Protein AF-A0A3M1CNH5-F1 (afdb_monomer_lite)

Structure (mmCIF, N/CA/C/O backbone):
data_AF-A0A3M1CNH5-F1
#
_entry.id   AF-A0A3M1CNH5-F1
#
loop_
_atom_site.group_PDB
_atom_site.id
_atom_site.type_symbol
_atom_site.label_atom_id
_atom_site.label_alt_id
_atom_site.label_comp_id
_atom_site.label_asym_id
_atom_site.label_entity_id
_atom_site.label_seq_id
_atom_site.pdbx_PDB_ins_code
_atom_site.Cartn_x
_atom_site.Cartn_y
_atom_site.Cartn_z
_atom_site.occupancy
_atom_site.B_iso_or_equiv
_atom_site.auth_seq_id
_atom_site.auth_comp_id
_atom_site.auth_asym_id
_atom_site.auth_atom_id
_atom_site.pdbx_PDB_model_num
ATOM 1 N N . MET A 1 1 ? -34.440 49.354 17.358 1.00 46.66 1 MET A N 1
ATOM 2 C CA . MET A 1 1 ? -34.621 47.899 17.540 1.00 46.66 1 MET A CA 1
ATOM 3 C C . MET A 1 1 ? -33.335 47.353 18.126 1.00 46.66 1 MET A C 1
ATOM 5 O O . MET A 1 1 ? -32.290 47.487 17.510 1.00 46.66 1 MET A O 1
ATOM 9 N N . LEU A 1 2 ? -33.423 46.899 19.373 1.00 39.97 2 LEU A N 1
ATOM 10 C CA . LEU A 1 2 ? -32.327 46.446 20.223 1.00 39.97 2 LEU A CA 1
ATOM 11 C C . LEU A 1 2 ? -32.096 44.953 19.934 1.00 39.97 2 LEU A C 1
ATOM 13 O O . LEU A 1 2 ? -33.052 44.189 20.038 1.00 39.97 2 LEU A O 1
ATOM 17 N N . VAL A 1 3 ? -30.878 44.532 19.585 1.00 46.41 3 VAL A N 1
ATOM 18 C CA . VAL A 1 3 ? -30.510 43.106 19.597 1.00 46.41 3 VAL A CA 1
ATOM 19 C C . VAL A 1 3 ? -29.372 42.923 20.588 1.00 46.41 3 VAL A C 1
ATOM 21 O O . VAL A 1 3 ? -28.340 43.587 20.529 1.00 46.41 3 VAL A O 1
ATOM 24 N N . LEU A 1 4 ? -29.675 42.071 21.558 1.00 41.84 4 LEU A N 1
ATOM 25 C CA . LEU A 1 4 ? -28.974 41.807 22.799 1.00 41.84 4 LEU A CA 1
ATOM 26 C C . LEU A 1 4 ? -27.675 41.033 22.528 1.00 41.84 4 LEU A C 1
ATOM 28 O O . LEU A 1 4 ? -27.698 39.964 21.922 1.00 41.84 4 LEU A O 1
ATOM 32 N N . VAL A 1 5 ? -26.554 41.574 23.001 1.00 46.75 5 VAL A N 1
ATOM 33 C CA . VAL A 1 5 ? -25.250 40.903 23.051 1.00 46.75 5 VAL A CA 1
ATOM 34 C C . VAL A 1 5 ? -25.235 40.014 24.294 1.00 46.75 5 VAL A C 1
ATOM 36 O O . VAL A 1 5 ? -25.388 40.521 25.403 1.00 46.75 5 VAL A O 1
ATOM 39 N N . VAL A 1 6 ? -25.040 38.705 24.129 1.00 48.91 6 VAL A N 1
ATOM 40 C CA . VAL A 1 6 ? -24.777 37.789 25.249 1.00 48.91 6 VAL A CA 1
ATOM 41 C C . VAL A 1 6 ? -23.418 37.139 25.026 1.00 48.91 6 VAL A C 1
ATOM 43 O O . VAL A 1 6 ? -23.253 36.266 24.179 1.00 48.91 6 VAL A O 1
ATOM 46 N N . ALA A 1 7 ? -22.438 37.619 25.789 1.00 47.19 7 ALA A N 1
ATOM 47 C CA . ALA A 1 7 ? -21.134 37.002 25.962 1.00 47.19 7 ALA A CA 1
ATOM 48 C C . ALA A 1 7 ? -21.251 35.864 26.989 1.00 47.19 7 ALA A C 1
ATOM 50 O O . ALA A 1 7 ? -21.792 36.079 28.074 1.00 47.19 7 ALA A O 1
ATOM 51 N N . LEU A 1 8 ? -20.729 34.675 26.675 1.00 48.88 8 LEU A N 1
ATOM 52 C CA . LEU A 1 8 ? -20.487 33.631 27.672 1.00 48.88 8 LEU A CA 1
ATOM 53 C C . LEU A 1 8 ? -19.002 33.602 28.035 1.00 48.88 8 LEU A C 1
ATOM 55 O O . LEU A 1 8 ? -18.126 33.514 27.177 1.00 48.88 8 LEU A O 1
ATOM 59 N N . ALA A 1 9 ? -18.764 33.742 29.335 1.00 48.78 9 ALA A N 1
ATOM 60 C CA . ALA A 1 9 ? -17.476 33.927 29.973 1.00 48.78 9 ALA A CA 1
ATOM 61 C C . ALA A 1 9 ? -16.699 32.612 30.155 1.00 48.78 9 ALA A C 1
ATOM 63 O O . ALA A 1 9 ? -17.276 31.565 30.449 1.00 48.78 9 ALA A O 1
ATOM 64 N N . CYS A 1 10 ? -15.371 32.718 30.057 1.00 39.25 10 CYS A N 1
ATOM 65 C CA . CYS A 1 10 ? -14.408 31.740 30.556 1.00 39.25 10 CYS A CA 1
ATOM 66 C C . CYS A 1 10 ? -14.579 31.520 32.066 1.00 39.25 10 CYS A C 1
ATOM 68 O O . CYS A 1 10 ? -14.574 32.480 32.837 1.00 39.25 10 CYS A O 1
ATOM 70 N N . GLY A 1 11 ? -14.645 30.258 32.490 1.00 38.72 11 GLY A N 1
ATOM 71 C CA . GLY A 1 11 ? -14.518 29.854 33.888 1.00 38.72 11 GLY A CA 1
ATOM 72 C C . GLY A 1 11 ? -13.196 29.127 34.118 1.00 38.72 11 GLY A C 1
ATOM 73 O O . GLY A 1 11 ? -13.066 27.963 33.755 1.00 38.72 11 GLY A O 1
ATOM 74 N N . SER A 1 12 ? -12.236 29.817 34.734 1.00 43.06 12 SER A N 1
ATOM 75 C CA . SER A 1 12 ? -11.030 29.240 35.341 1.00 43.06 12 SER A CA 1
ATOM 76 C C . SER A 1 12 ? -11.234 29.154 36.854 1.00 43.06 12 SER A C 1
ATOM 78 O O . SER A 1 12 ? -11.691 30.124 37.456 1.00 43.06 12 SER A O 1
ATOM 80 N N . ALA A 1 13 ? -10.866 28.038 37.484 1.00 53.66 13 ALA A N 1
ATOM 81 C CA . ALA A 1 13 ? -10.789 27.899 38.943 1.00 53.66 13 ALA A CA 1
ATOM 82 C C . ALA A 1 13 ? -9.754 26.799 39.304 1.00 53.66 13 ALA A C 1
ATOM 84 O O . ALA A 1 13 ? -9.428 25.987 38.439 1.00 53.66 13 ALA A O 1
ATOM 85 N N . PRO A 1 14 ? -9.155 26.803 40.511 1.00 50.44 14 PRO A N 1
ATOM 86 C CA . PRO A 1 14 ? -7.705 26.907 40.650 1.00 50.44 14 PRO A CA 1
ATOM 87 C C . PRO A 1 14 ? -6.995 25.653 41.176 1.00 50.44 14 PRO A C 1
ATOM 89 O O . PRO A 1 14 ? -7.575 24.777 41.811 1.00 50.44 14 PRO A O 1
ATOM 92 N N . SER A 1 15 ? -5.681 25.654 40.951 1.00 38.66 15 SER A N 1
ATOM 93 C CA . SER A 1 15 ? -4.678 24.767 41.532 1.00 38.66 15 SER A CA 1
ATOM 94 C C . SER A 1 15 ? -4.669 24.811 43.063 1.00 38.66 15 SER A C 1
ATOM 96 O O . SER A 1 15 ? -4.608 25.888 43.658 1.00 38.66 15 SER A O 1
ATOM 98 N N . SER A 1 16 ? -4.596 23.641 43.699 1.00 46.75 16 SER A N 1
ATOM 99 C CA . SER A 1 16 ? -4.095 23.513 45.069 1.00 46.75 16 SER A CA 1
ATOM 100 C C . SER A 1 16 ? -2.736 22.826 45.061 1.00 46.75 16 SER A C 1
ATOM 102 O O . SER A 1 16 ? -2.531 21.765 44.479 1.00 46.75 16 SER A O 1
ATOM 104 N N . ILE A 1 17 ? -1.811 23.524 45.699 1.00 42.56 17 ILE A N 1
ATOM 105 C CA . ILE A 1 17 ? -0.393 23.260 45.876 1.00 42.56 17 ILE A CA 1
ATOM 106 C C . ILE A 1 17 ? -0.237 22.491 47.189 1.00 42.56 17 ILE A C 1
ATOM 108 O O . ILE A 1 17 ? -0.836 22.877 48.192 1.00 42.56 17 ILE A O 1
ATOM 112 N N .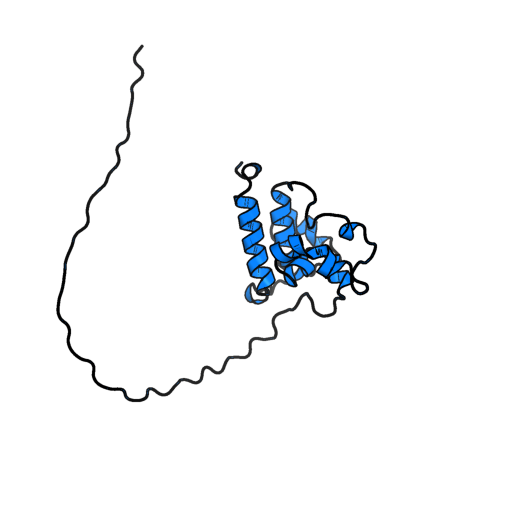 THR A 1 18 ? 0.602 21.461 47.229 1.00 40.59 18 THR A N 1
ATOM 113 C CA . THR A 1 18 ? 1.282 21.036 48.461 1.00 40.59 18 THR A CA 1
ATOM 114 C C . THR A 1 18 ? 2.634 20.440 48.077 1.00 40.59 18 THR A C 1
ATOM 116 O O . THR A 1 18 ? 2.719 19.511 47.278 1.00 40.59 18 THR A O 1
ATOM 119 N N . THR A 1 19 ? 3.684 21.033 48.636 1.00 49.84 19 THR A N 1
ATOM 120 C CA . THR A 1 19 ? 5.111 20.686 48.507 1.00 49.84 19 THR A CA 1
ATOM 121 C C . THR A 1 19 ? 5.612 20.208 49.899 1.00 49.84 19 THR A C 1
ATOM 123 O O . THR A 1 19 ? 4.848 20.290 50.859 1.00 49.84 19 THR A O 1
ATOM 126 N N . PRO A 1 20 ? 6.880 19.789 50.090 1.00 56.62 20 PRO A N 1
ATOM 127 C CA . PRO A 1 20 ? 7.388 18.412 50.023 1.00 56.62 20 PRO A CA 1
ATOM 128 C C . PRO A 1 20 ? 7.985 17.902 51.364 1.00 56.62 20 PRO A C 1
ATOM 130 O O . PRO A 1 20 ? 8.003 18.638 52.347 1.00 56.62 20 PRO A O 1
ATOM 133 N N . ALA A 1 21 ? 8.565 16.685 51.331 1.00 38.88 21 ALA A N 1
ATOM 134 C CA . ALA A 1 21 ? 9.809 16.213 52.001 1.00 38.88 21 ALA A CA 1
ATOM 135 C C . ALA A 1 21 ? 9.653 14.855 52.738 1.00 38.88 21 ALA A C 1
ATOM 137 O O . ALA A 1 21 ? 8.531 14.514 53.106 1.00 38.88 21 ALA A O 1
ATOM 138 N N . PRO A 1 22 ? 10.741 14.105 53.050 1.00 49.47 22 PRO A N 1
ATOM 139 C CA . PRO A 1 22 ? 12.142 14.226 52.622 1.00 49.47 22 PRO A CA 1
ATOM 140 C C . PRO A 1 22 ? 12.717 12.951 51.957 1.00 49.47 22 PRO A C 1
ATOM 142 O O . PRO A 1 22 ? 12.131 11.872 51.966 1.00 49.47 22 PRO A O 1
ATOM 145 N N . ALA A 1 23 ? 13.922 13.109 51.408 1.00 46.47 23 ALA A N 1
ATOM 146 C CA . ALA A 1 23 ? 14.822 12.038 51.000 1.00 46.47 23 ALA A CA 1
ATOM 147 C C . ALA A 1 23 ? 15.269 11.171 52.190 1.00 46.47 23 ALA A C 1
ATOM 149 O O . ALA A 1 23 ? 15.522 11.712 53.265 1.00 46.47 23 ALA A O 1
ATOM 150 N N . ASN A 1 24 ? 15.446 9.863 51.964 1.00 47.97 24 ASN A N 1
ATOM 151 C CA . ASN A 1 24 ? 16.620 9.115 52.428 1.00 47.97 24 ASN A CA 1
ATOM 152 C C . ASN A 1 24 ? 16.703 7.701 51.821 1.00 47.97 24 ASN A C 1
ATOM 154 O O . ASN A 1 24 ? 15.767 6.917 51.911 1.00 47.97 24 ASN A O 1
ATOM 158 N N . ALA A 1 25 ? 17.882 7.448 51.247 1.00 37.16 25 ALA A N 1
ATOM 159 C CA . ALA A 1 25 ? 18.683 6.223 51.234 1.00 37.16 25 ALA A CA 1
ATOM 160 C C . ALA A 1 25 ? 18.038 4.853 50.923 1.00 37.16 25 ALA A C 1
ATOM 162 O O . ALA A 1 25 ? 17.323 4.246 51.714 1.00 37.16 25 ALA A O 1
ATOM 163 N N . GLU A 1 26 ? 18.479 4.341 49.777 1.00 40.41 26 GLU A N 1
ATOM 164 C CA . GLU A 1 26 ? 18.510 2.954 49.312 1.00 40.41 26 GLU A CA 1
ATOM 165 C C . GLU A 1 26 ? 19.168 1.979 50.312 1.00 40.41 26 GLU A C 1
ATOM 167 O O . GLU A 1 26 ? 20.139 2.336 50.987 1.00 40.41 26 GLU A O 1
ATOM 172 N N . PRO A 1 27 ? 18.721 0.710 50.329 1.00 43.81 27 PRO A N 1
ATOM 173 C CA . PRO A 1 27 ? 19.670 -0.385 50.469 1.00 43.81 27 PRO A CA 1
ATOM 174 C C . PRO A 1 27 ? 19.536 -1.433 49.352 1.00 43.81 27 PRO A C 1
ATOM 176 O O . PRO A 1 27 ? 18.497 -2.059 49.164 1.00 43.81 27 PRO A O 1
ATOM 179 N N . ALA A 1 28 ? 20.658 -1.609 48.655 1.00 39.94 28 ALA A N 1
ATOM 180 C CA . ALA A 1 28 ? 21.270 -2.857 48.206 1.00 39.94 28 ALA A CA 1
ATOM 181 C C . ALA A 1 28 ? 20.361 -4.037 47.796 1.00 39.94 28 ALA A C 1
ATOM 183 O O . ALA A 1 28 ? 19.803 -4.768 48.611 1.00 39.94 28 ALA A O 1
ATOM 184 N N . ALA A 1 29 ? 20.387 -4.263 46.483 1.00 40.91 29 ALA A N 1
ATOM 185 C CA . ALA A 1 29 ? 20.234 -5.509 45.741 1.00 40.91 29 ALA A CA 1
ATOM 186 C C . ALA A 1 29 ? 20.263 -6.839 46.531 1.00 40.91 29 ALA A C 1
ATOM 188 O O . ALA A 1 29 ? 21.261 -7.211 47.147 1.00 40.91 29 ALA A O 1
ATOM 189 N N . ALA A 1 30 ? 19.217 -7.638 46.308 1.00 44.03 30 ALA A N 1
ATOM 190 C CA . ALA A 1 30 ? 19.269 -9.097 46.294 1.00 44.03 30 ALA A CA 1
ATOM 191 C C . ALA A 1 30 ? 18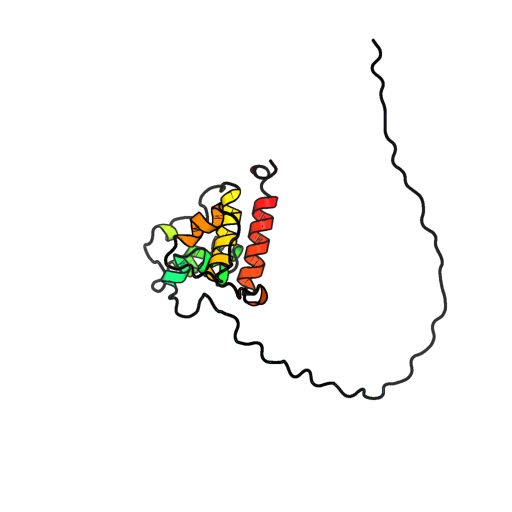.628 -9.585 44.975 1.00 44.03 30 ALA A C 1
ATOM 193 O O . ALA A 1 30 ? 17.673 -8.961 44.504 1.00 44.03 30 ALA A O 1
ATOM 194 N N . PRO A 1 31 ? 19.148 -10.646 44.331 1.00 44.03 31 PRO A N 1
ATOM 195 C CA . PRO A 1 31 ? 18.750 -11.019 42.979 1.00 44.03 31 PRO A CA 1
ATOM 196 C C . PRO A 1 31 ? 17.351 -11.644 42.977 1.00 44.03 31 PRO A C 1
ATOM 198 O O . PRO A 1 31 ? 17.153 -12.773 43.427 1.00 44.03 31 PRO A O 1
ATOM 201 N N . ALA A 1 32 ? 16.371 -10.913 42.448 1.00 44.06 32 ALA A N 1
ATOM 202 C CA . ALA A 1 32 ? 15.087 -11.488 42.085 1.00 44.06 32 ALA A CA 1
ATOM 203 C C . ALA A 1 32 ? 15.281 -12.333 40.822 1.00 44.06 32 ALA A C 1
ATOM 205 O O . ALA A 1 32 ? 15.655 -11.831 39.762 1.00 44.06 32 ALA A O 1
ATOM 206 N N . SER A 1 33 ? 15.057 -13.634 40.979 1.00 42.53 33 SER A N 1
ATOM 207 C CA . SER A 1 33 ? 15.046 -14.612 39.899 1.00 42.53 33 SER A CA 1
ATOM 208 C C . SER A 1 33 ? 14.107 -14.148 38.790 1.00 42.53 33 SER A C 1
ATOM 210 O O . SER A 1 33 ? 12.926 -13.893 39.021 1.00 42.53 33 SER A O 1
ATOM 212 N N . THR A 1 34 ? 14.653 -14.028 37.587 1.00 44.69 34 THR A N 1
ATOM 213 C CA . THR A 1 34 ? 13.923 -13.776 36.349 1.00 44.69 34 THR A CA 1
ATOM 214 C C . THR A 1 34 ? 12.866 -14.872 36.170 1.00 44.69 34 THR A C 1
ATOM 216 O O . THR A 1 34 ? 13.245 -16.043 36.098 1.00 44.69 34 THR A O 1
ATOM 219 N N . PRO A 1 35 ? 11.559 -14.574 36.055 1.00 45.59 35 PRO A N 1
ATOM 220 C CA . PRO A 1 35 ? 10.695 -15.487 35.339 1.00 45.59 35 PRO A CA 1
ATOM 221 C C . PRO A 1 35 ? 11.118 -15.387 33.878 1.00 45.59 35 PRO A C 1
ATOM 223 O O . PRO A 1 35 ? 11.003 -14.332 33.252 1.00 45.59 35 PRO A O 1
ATOM 226 N N . SER A 1 36 ? 11.693 -16.480 33.385 1.00 44.25 36 SER A N 1
ATOM 227 C CA . SER A 1 36 ? 11.953 -16.702 31.972 1.00 44.25 36 SER A CA 1
ATOM 228 C C . SER A 1 36 ? 10.662 -16.390 31.221 1.00 44.25 36 SER A C 1
ATOM 230 O O . SER A 1 36 ? 9.676 -17.118 31.333 1.00 44.25 36 SER A O 1
ATOM 232 N N . ALA A 1 37 ? 10.638 -15.262 30.515 1.00 51.62 37 ALA A N 1
ATOM 233 C CA . ALA A 1 37 ? 9.648 -15.015 29.490 1.00 51.62 37 ALA A CA 1
ATOM 234 C C . ALA A 1 37 ? 9.977 -15.987 28.357 1.00 51.62 37 ALA A C 1
ATOM 236 O O . ALA A 1 37 ? 10.652 -15.640 27.389 1.00 51.62 37 ALA A O 1
ATOM 237 N N . GLU A 1 38 ? 9.547 -17.239 28.514 1.00 41.84 38 GLU A N 1
ATOM 238 C CA . GLU A 1 38 ? 9.307 -18.110 27.380 1.00 41.84 38 GLU A CA 1
ATOM 239 C C . GLU A 1 38 ? 8.266 -17.393 26.531 1.00 41.84 38 GLU A C 1
ATOM 241 O O . GLU A 1 38 ? 7.063 -17.388 26.814 1.00 41.84 38 GLU A O 1
ATOM 246 N N . ALA A 1 39 ? 8.783 -16.694 25.523 1.00 50.94 39 ALA A N 1
ATOM 247 C CA . ALA A 1 39 ? 8.029 -16.250 24.381 1.00 50.94 39 ALA A CA 1
ATOM 248 C C . ALA A 1 39 ? 7.271 -17.477 23.879 1.00 50.94 39 ALA A C 1
ATOM 250 O O . ALA A 1 39 ? 7.845 -18.369 23.255 1.00 50.94 39 ALA A O 1
ATOM 251 N N . HIS A 1 40 ? 5.982 -17.538 24.207 1.00 44.22 40 HIS A N 1
ATOM 252 C CA . HIS A 1 40 ? 5.057 -18.388 23.490 1.00 44.22 40 HIS A CA 1
ATOM 253 C C . HIS A 1 40 ? 5.200 -17.953 22.041 1.00 44.22 40 HIS A C 1
ATOM 255 O O . HIS A 1 40 ? 4.832 -16.829 21.696 1.00 44.22 40 HIS A O 1
ATOM 261 N N . ALA A 1 41 ? 5.852 -18.791 21.236 1.00 46.69 41 ALA A N 1
ATOM 262 C CA . ALA A 1 41 ? 6.015 -18.551 19.821 1.00 46.69 41 ALA A CA 1
ATOM 263 C C . ALA A 1 41 ? 4.607 -18.396 19.248 1.00 46.69 41 ALA A C 1
ATOM 265 O O . ALA A 1 41 ? 3.863 -19.370 19.129 1.00 46.69 41 ALA A O 1
ATOM 266 N N . ALA A 1 42 ? 4.217 -17.148 18.985 1.00 55.81 42 ALA A N 1
ATOM 267 C CA . ALA A 1 42 ? 3.005 -16.858 18.252 1.00 55.81 42 ALA A CA 1
ATOM 268 C C . ALA A 1 42 ? 3.092 -17.645 16.941 1.00 55.81 42 ALA A C 1
ATOM 270 O O . ALA A 1 42 ? 4.161 -17.703 16.322 1.00 55.81 42 ALA A O 1
ATOM 271 N N . ALA A 1 43 ? 1.990 -18.282 16.540 1.00 52.94 43 ALA A N 1
ATOM 272 C CA . ALA A 1 43 ? 1.885 -18.857 15.206 1.00 52.94 43 ALA A CA 1
ATOM 273 C C . ALA A 1 43 ? 2.390 -17.826 14.177 1.00 52.94 43 ALA A C 1
ATOM 275 O O . ALA A 1 43 ? 2.184 -16.625 14.392 1.00 52.94 43 ALA A O 1
ATOM 276 N N . PRO A 1 44 ? 3.075 -18.253 13.098 1.00 60.22 44 PRO A N 1
ATOM 277 C CA . PRO A 1 44 ? 3.585 -17.311 12.114 1.00 60.22 44 PRO A CA 1
ATOM 278 C C . PRO A 1 44 ? 2.421 -16.446 11.633 1.00 60.22 44 PRO A C 1
ATOM 280 O O . PRO A 1 44 ? 1.390 -16.969 11.206 1.00 60.22 44 PRO A O 1
ATOM 283 N N . ALA A 1 45 ? 2.571 -15.129 11.780 1.00 73.31 45 ALA A N 1
ATOM 284 C CA . ALA A 1 45 ? 1.579 -14.174 11.317 1.00 73.31 45 ALA A CA 1
ATOM 285 C C . ALA A 1 45 ? 1.263 -14.469 9.846 1.00 73.31 45 ALA A C 1
ATOM 287 O O . ALA A 1 45 ? 2.172 -14.743 9.059 1.00 73.31 45 ALA A O 1
ATOM 288 N N . PHE A 1 46 ? -0.021 -14.450 9.488 1.00 89.19 46 PHE A N 1
ATOM 289 C CA . PHE A 1 46 ? -0.438 -14.584 8.098 1.00 89.19 46 PHE A CA 1
ATOM 290 C C . PHE A 1 46 ? 0.294 -13.530 7.256 1.00 89.19 46 PHE A C 1
ATOM 292 O O . PHE A 1 46 ? 0.196 -12.340 7.555 1.00 89.19 46 PHE A O 1
ATOM 299 N N . ASP A 1 47 ? 1.038 -13.968 6.238 1.00 93.88 47 ASP A N 1
ATOM 300 C CA . ASP A 1 47 ? 1.826 -13.093 5.369 1.00 93.88 47 ASP A CA 1
ATOM 301 C C . ASP A 1 47 ? 1.180 -12.996 3.978 1.00 93.88 47 ASP A C 1
ATOM 303 O O . ASP A 1 47 ? 1.308 -13.926 3.177 1.00 93.88 47 ASP A O 1
ATOM 307 N N . PRO A 1 48 ? 0.513 -11.873 3.651 1.00 96.12 48 PRO A N 1
ATOM 308 C CA . PRO A 1 48 ? -0.090 -11.667 2.341 1.00 96.12 48 PRO A CA 1
ATOM 309 C C . PRO A 1 48 ? 0.925 -11.518 1.207 1.00 96.12 48 PRO A C 1
ATOM 311 O O . PRO A 1 48 ? 0.512 -11.509 0.055 1.00 96.12 48 PRO A O 1
ATOM 314 N N . LEU A 1 49 ? 2.221 -11.343 1.493 1.00 97.31 49 LEU A N 1
ATOM 315 C CA . LEU A 1 49 ? 3.265 -11.240 0.469 1.00 97.31 49 LEU A CA 1
ATOM 316 C C . LEU A 1 49 ? 3.796 -12.611 0.037 1.00 97.31 49 LEU A C 1
ATOM 318 O O . LEU A 1 49 ? 4.460 -12.710 -0.999 1.00 97.31 49 LEU A O 1
ATOM 322 N N . ALA A 1 50 ? 3.535 -13.659 0.821 1.00 96.19 50 ALA A N 1
ATOM 323 C CA . ALA A 1 50 ? 4.091 -14.980 0.589 1.00 96.19 50 ALA A CA 1
ATOM 324 C C . ALA A 1 50 ? 3.678 -15.525 -0.788 1.00 96.19 50 ALA A C 1
ATOM 326 O O . ALA A 1 50 ? 2.499 -15.638 -1.111 1.00 96.19 50 ALA A O 1
ATOM 327 N N . GLY A 1 51 ? 4.675 -15.889 -1.598 1.00 96.06 51 GLY A N 1
ATOM 328 C CA . GLY A 1 51 ? 4.468 -16.480 -2.923 1.00 96.06 51 GLY A CA 1
ATOM 329 C C . GLY A 1 51 ? 4.191 -15.487 -4.055 1.00 96.06 51 GLY A C 1
ATOM 330 O O . GLY A 1 51 ? 4.134 -15.922 -5.201 1.00 96.06 51 GLY A O 1
ATOM 331 N N . HIS A 1 52 ? 4.079 -14.184 -3.779 1.00 98.25 52 HIS A N 1
ATOM 332 C CA . HIS A 1 52 ? 3.930 -13.176 -4.828 1.00 98.25 52 HIS A CA 1
ATOM 333 C C . HIS A 1 52 ? 5.281 -12.733 -5.403 1.00 98.25 52 HIS A C 1
ATOM 335 O O . HIS A 1 52 ? 6.243 -12.458 -4.681 1.00 98.25 52 HIS A O 1
ATOM 341 N N . SER A 1 53 ? 5.335 -12.611 -6.726 1.00 98.50 53 SER A N 1
ATOM 342 C CA . SER A 1 53 ? 6.427 -11.959 -7.449 1.00 98.50 53 SER A CA 1
ATOM 343 C C . SER A 1 53 ? 6.445 -10.447 -7.205 1.00 98.50 53 SER A C 1
ATOM 345 O O . SER A 1 53 ? 5.442 -9.840 -6.821 1.00 98.50 53 SER A O 1
ATOM 347 N N . LEU A 1 54 ? 7.581 -9.800 -7.488 1.00 98.50 54 LEU A N 1
ATOM 348 C CA . LEU A 1 54 ? 7.679 -8.340 -7.418 1.00 98.50 54 LEU A CA 1
ATOM 349 C C . LEU A 1 54 ? 6.666 -7.665 -8.360 1.00 98.50 54 LEU A C 1
ATOM 351 O O . LEU A 1 54 ? 6.003 -6.712 -7.960 1.00 98.50 54 LEU A O 1
ATOM 355 N N . ALA A 1 55 ? 6.488 -8.198 -9.570 1.00 98.44 55 ALA A N 1
ATOM 356 C CA . ALA A 1 55 ? 5.511 -7.706 -10.533 1.00 98.44 55 ALA A CA 1
ATOM 357 C C . ALA A 1 55 ? 4.065 -7.741 -10.001 1.00 98.44 55 ALA A C 1
ATOM 359 O O . ALA A 1 55 ? 3.322 -6.777 -10.177 1.00 98.44 55 ALA A O 1
ATOM 360 N N . GLU A 1 56 ? 3.653 -8.826 -9.338 1.00 98.31 56 GLU A N 1
ATOM 361 C CA . GLU A 1 56 ? 2.319 -8.925 -8.723 1.00 98.31 56 GLU A CA 1
ATOM 362 C C . GLU A 1 56 ? 2.154 -7.937 -7.569 1.00 98.31 56 GLU A C 1
ATOM 364 O O . GLU A 1 56 ? 1.125 -7.270 -7.472 1.00 98.31 56 GLU A O 1
ATOM 369 N N . ILE A 1 57 ? 3.187 -7.791 -6.737 1.00 98.56 57 ILE A N 1
ATOM 370 C CA . ILE A 1 57 ? 3.175 -6.842 -5.622 1.00 98.56 57 ILE A CA 1
ATOM 371 C C . ILE A 1 57 ? 3.035 -5.405 -6.133 1.00 98.56 57 ILE A C 1
ATOM 373 O O . ILE A 1 57 ? 2.258 -4.635 -5.578 1.00 98.56 57 ILE A O 1
ATOM 377 N N . CYS A 1 58 ? 3.741 -5.047 -7.204 1.00 98.12 58 CYS A N 1
ATOM 378 C CA . CYS A 1 58 ? 3.705 -3.707 -7.786 1.00 98.12 58 CYS A CA 1
ATOM 379 C C . CYS A 1 58 ? 2.384 -3.371 -8.491 1.00 98.12 58 CYS A C 1
ATOM 381 O O . CYS A 1 58 ? 1.996 -2.204 -8.527 1.00 98.12 58 CYS A O 1
ATOM 383 N N . ARG A 1 59 ? 1.670 -4.370 -9.031 1.00 96.81 59 ARG A N 1
ATOM 384 C CA . ARG A 1 59 ? 0.334 -4.164 -9.622 1.00 96.81 59 ARG A CA 1
ATOM 385 C C . ARG A 1 59 ? -0.777 -4.107 -8.583 1.00 96.81 59 ARG A C 1
ATOM 387 O O . ARG A 1 59 ? -1.832 -3.539 -8.857 1.00 96.81 59 ARG A O 1
ATOM 394 N N . ASP A 1 60 ? -0.558 -4.675 -7.402 1.00 97.75 60 ASP A N 1
ATOM 395 C CA . ASP A 1 60 ? -1.537 -4.633 -6.328 1.00 97.75 60 ASP A CA 1
ATOM 396 C C . ASP A 1 60 ? -1.235 -3.542 -5.297 1.00 97.75 60 ASP A C 1
ATOM 398 O O . ASP A 1 60 ? -0.255 -3.591 -4.552 1.00 97.75 60 ASP A O 1
ATOM 402 N N . ARG A 1 61 ? -2.147 -2.572 -5.190 1.00 96.56 61 ARG A N 1
ATOM 403 C CA . ARG A 1 61 ? -2.033 -1.458 -4.237 1.00 96.56 61 ARG A CA 1
ATOM 404 C C . ARG A 1 61 ? -1.889 -1.938 -2.790 1.00 96.56 61 ARG A C 1
ATOM 406 O O . ARG A 1 61 ? -1.099 -1.367 -2.044 1.00 96.56 61 ARG A O 1
ATOM 413 N N . GLY A 1 62 ? -2.624 -2.982 -2.403 1.00 98.12 62 GLY A N 1
ATOM 414 C CA . GLY A 1 62 ? -2.580 -3.545 -1.056 1.00 98.12 62 GLY A CA 1
ATOM 415 C C . GLY A 1 62 ? -1.239 -4.205 -0.758 1.00 98.12 62 GLY A C 1
ATOM 416 O O . GLY A 1 62 ? -0.619 -3.881 0.247 1.00 98.12 62 GLY A O 1
ATOM 417 N N . LEU A 1 63 ? -0.748 -5.070 -1.649 1.00 98.56 63 LEU A N 1
ATOM 418 C CA . LEU A 1 63 ? 0.547 -5.737 -1.489 1.00 98.56 63 LEU A CA 1
ATOM 419 C C . LEU A 1 63 ? 1.706 -4.733 -1.489 1.00 98.56 63 LEU A C 1
ATOM 421 O O . LEU A 1 63 ? 2.592 -4.834 -0.641 1.00 98.56 63 LEU A O 1
ATOM 425 N N . SER A 1 64 ? 1.680 -3.728 -2.370 1.00 98.56 64 SER A N 1
ATOM 426 C CA . SER A 1 64 ? 2.659 -2.633 -2.351 1.00 98.56 64 SER A CA 1
ATOM 427 C C . SER A 1 64 ? 2.694 -1.946 -0.981 1.00 98.56 64 SER A C 1
ATOM 429 O O . SER A 1 64 ? 3.757 -1.830 -0.372 1.00 98.56 64 SER A O 1
ATOM 431 N N . LEU A 1 65 ? 1.522 -1.584 -0.448 1.00 98.69 65 LEU A N 1
ATOM 432 C CA . LEU A 1 65 ? 1.363 -0.961 0.870 1.00 98.69 65 LEU A CA 1
ATOM 433 C C . LEU A 1 65 ? 1.642 -1.899 2.059 1.00 98.69 65 LEU A C 1
ATOM 435 O O . LEU A 1 65 ? 1.744 -1.433 3.192 1.00 98.69 65 LEU A O 1
ATOM 439 N N . ILE A 1 66 ? 1.749 -3.207 1.846 1.00 98.56 66 ILE A N 1
ATOM 440 C CA . ILE A 1 66 ? 2.180 -4.162 2.878 1.00 98.56 66 ILE A CA 1
ATOM 441 C C . ILE A 1 66 ? 3.702 -4.320 2.862 1.00 98.56 66 ILE A C 1
ATOM 443 O O . ILE A 1 66 ? 4.306 -4.531 3.917 1.00 98.56 66 ILE A O 1
ATOM 447 N N . LYS A 1 67 ? 4.319 -4.202 1.680 1.00 98.38 67 LYS A N 1
ATOM 448 C CA . LYS A 1 67 ? 5.759 -4.377 1.476 1.00 98.38 67 LYS A CA 1
ATOM 449 C C . LYS A 1 67 ? 6.578 -3.129 1.802 1.00 98.38 67 LYS A C 1
ATOM 451 O O . LYS A 1 67 ? 7.674 -3.266 2.343 1.00 98.38 67 LYS A O 1
ATOM 456 N N . TRP A 1 68 ? 6.078 -1.939 1.476 1.00 98.50 68 TRP A N 1
ATOM 457 C CA . TRP A 1 68 ? 6.821 -0.683 1.612 1.00 98.50 68 TRP A CA 1
ATOM 458 C C . TRP A 1 68 ? 5.989 0.412 2.264 1.00 98.50 68 TRP A C 1
ATOM 460 O O . TRP A 1 68 ? 4.763 0.390 2.215 1.00 98.50 68 TRP A O 1
ATOM 470 N N . ASP A 1 69 ? 6.663 1.402 2.845 1.00 98.44 69 ASP A N 1
ATOM 471 C CA . ASP A 1 69 ? 5.998 2.578 3.401 1.00 98.44 69 ASP A CA 1
ATOM 472 C C . ASP A 1 69 ? 5.417 3.468 2.288 1.00 98.44 69 ASP A C 1
ATOM 474 O O . ASP A 1 69 ? 6.009 3.629 1.221 1.00 98.44 69 ASP A O 1
ATOM 478 N N . TYR A 1 70 ? 4.278 4.104 2.556 1.00 98.25 70 TYR A N 1
ATOM 479 C CA . TYR A 1 70 ? 3.541 4.950 1.616 1.00 98.25 70 TYR A CA 1
ATOM 480 C C . TYR A 1 70 ? 4.433 6.056 1.046 1.00 98.25 70 TYR A C 1
ATOM 482 O O . TYR A 1 70 ? 4.514 6.229 -0.166 1.00 98.25 70 TYR A O 1
ATOM 490 N N . ASP A 1 71 ? 5.159 6.771 1.910 1.00 97.06 71 ASP A N 1
ATOM 491 C CA . ASP A 1 71 ? 6.024 7.867 1.468 1.00 97.06 71 ASP A CA 1
ATOM 492 C C . ASP A 1 71 ? 7.254 7.352 0.693 1.00 97.06 71 ASP A C 1
ATOM 494 O O . ASP A 1 71 ? 7.824 8.082 -0.116 1.00 97.06 71 ASP A O 1
ATOM 498 N N . GLN A 1 72 ? 7.683 6.105 0.932 1.00 97.69 72 GLN A N 1
ATOM 499 C CA . GLN A 1 72 ? 8.735 5.470 0.136 1.00 97.69 72 GLN A CA 1
ATOM 500 C C . GLN A 1 72 ? 8.211 5.142 -1.263 1.00 97.69 72 GLN A C 1
ATOM 502 O O . GLN A 1 72 ? 8.869 5.469 -2.246 1.00 97.69 72 GLN A O 1
ATOM 507 N N . LEU A 1 73 ? 7.014 4.560 -1.357 1.00 97.56 73 LEU A N 1
ATOM 508 C CA . LEU A 1 73 ? 6.365 4.283 -2.635 1.00 97.56 73 LEU A CA 1
ATOM 509 C C . LEU A 1 73 ? 6.163 5.565 -3.439 1.00 97.56 73 LEU A C 1
ATOM 511 O O . LEU A 1 73 ? 6.566 5.607 -4.591 1.00 97.56 73 LEU A O 1
ATOM 515 N N . GLN A 1 74 ? 5.661 6.641 -2.831 1.00 95.94 74 GLN A N 1
ATOM 516 C CA . GLN A 1 74 ? 5.495 7.914 -3.540 1.00 95.94 74 GLN A CA 1
ATOM 517 C C . GLN A 1 74 ? 6.797 8.454 -4.148 1.00 95.94 74 GLN A C 1
ATOM 519 O O . GLN A 1 74 ? 6.781 8.997 -5.246 1.00 95.94 74 GLN A O 1
ATOM 524 N N . ARG A 1 75 ? 7.931 8.328 -3.447 1.00 96.50 75 ARG A N 1
ATOM 525 C CA . ARG A 1 75 ? 9.213 8.870 -3.928 1.00 96.50 75 ARG A CA 1
ATOM 526 C C . ARG A 1 75 ? 9.943 7.950 -4.894 1.00 96.50 75 ARG A C 1
ATOM 528 O O . ARG 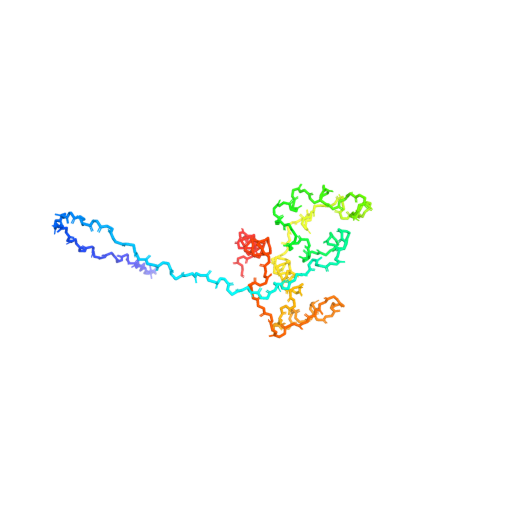A 1 75 ? 10.656 8.425 -5.774 1.00 96.50 75 ARG A O 1
ATOM 535 N N . ASP A 1 76 ? 9.839 6.646 -4.673 1.00 97.38 76 ASP A N 1
ATOM 536 C CA . ASP A 1 76 ? 10.739 5.665 -5.266 1.00 97.38 76 ASP A CA 1
ATOM 537 C C . ASP A 1 76 ? 9.997 4.568 -6.042 1.00 97.38 76 ASP A C 1
ATOM 539 O O . ASP A 1 76 ? 10.633 3.582 -6.409 1.00 97.38 76 ASP A O 1
ATOM 543 N N . PHE A 1 77 ? 8.698 4.721 -6.349 1.00 97.31 77 PHE A N 1
ATOM 544 C CA . PHE A 1 77 ? 7.909 3.697 -7.054 1.00 97.31 77 PHE A CA 1
ATOM 545 C C . PHE A 1 77 ? 8.620 3.169 -8.300 1.00 97.31 77 PHE A C 1
ATOM 547 O O . PHE A 1 77 ? 8.834 1.966 -8.414 1.00 97.31 77 PHE A O 1
ATOM 554 N N . ALA A 1 78 ? 9.085 4.053 -9.187 1.00 96.44 78 ALA A N 1
ATOM 555 C CA . ALA A 1 78 ? 9.793 3.638 -10.395 1.00 96.44 78 ALA A CA 1
ATOM 556 C C . ALA A 1 78 ? 11.047 2.796 -10.083 1.00 96.44 78 ALA A C 1
ATOM 558 O O . ALA A 1 78 ? 11.313 1.793 -10.740 1.00 96.44 78 ALA A O 1
ATOM 559 N N . LYS A 1 79 ? 11.794 3.135 -9.028 1.00 97.06 79 LYS A N 1
ATOM 560 C CA . LYS A 1 79 ? 12.981 2.367 -8.617 1.00 97.06 79 LYS A CA 1
ATOM 561 C C . LYS A 1 79 ? 12.613 1.018 -7.999 1.00 97.06 79 LYS A C 1
ATOM 563 O O . LYS A 1 79 ? 13.340 0.050 -8.184 1.00 97.06 79 LYS A O 1
ATOM 568 N N . LEU A 1 80 ? 11.514 0.968 -7.248 1.00 97.75 80 LEU A N 1
ATOM 569 C CA . LEU A 1 80 ? 11.045 -0.233 -6.556 1.00 97.75 80 LEU A CA 1
ATOM 570 C C . LEU A 1 80 ? 10.356 -1.218 -7.504 1.00 97.75 80 LEU A C 1
ATOM 572 O O . LEU A 1 80 ? 10.484 -2.426 -7.322 1.00 97.75 80 LEU A O 1
ATOM 576 N N . CYS A 1 81 ? 9.635 -0.702 -8.498 1.00 98.25 81 CYS A N 1
ATOM 577 C CA . CYS A 1 81 ? 8.681 -1.470 -9.283 1.00 98.25 81 CYS A CA 1
ATOM 578 C C . CYS A 1 81 ? 8.976 -1.525 -10.778 1.00 98.25 81 CYS A C 1
ATOM 580 O O . CYS A 1 81 ? 8.535 -2.470 -11.415 1.00 98.25 81 CYS A O 1
ATOM 582 N N . CYS A 1 82 ? 9.744 -0.607 -11.361 1.00 97.81 82 CYS A N 1
ATOM 583 C CA . CYS A 1 82 ? 9.921 -0.549 -12.821 1.00 97.81 82 CYS A CA 1
ATOM 584 C C . CYS A 1 82 ? 11.214 -1.203 -13.322 1.00 97.81 82 CYS A C 1
ATOM 586 O O . CYS A 1 82 ? 11.657 -0.953 -14.442 1.00 97.81 82 CYS A O 1
ATOM 588 N N . GLY A 1 83 ? 11.816 -2.059 -12.493 1.00 97.19 83 GLY A N 1
ATOM 589 C CA . GLY A 1 83 ? 12.911 -2.943 -12.883 1.00 97.19 83 GLY A CA 1
ATOM 590 C C . GLY A 1 83 ? 12.435 -4.201 -13.630 1.00 97.19 83 GLY A C 1
ATOM 591 O O . GLY A 1 83 ? 11.231 -4.456 -13.713 1.00 97.19 83 GLY A O 1
ATOM 592 N N . PRO A 1 84 ? 13.374 -5.020 -14.143 1.00 97.50 84 PRO A N 1
ATOM 593 C CA . PRO A 1 84 ? 13.070 -6.203 -14.957 1.00 97.50 84 PRO A CA 1
ATOM 594 C C . PRO A 1 84 ? 12.225 -7.264 -14.233 1.00 97.50 84 PRO A C 1
ATOM 596 O O . PRO A 1 84 ? 11.414 -7.922 -14.874 1.00 97.50 84 PRO A O 1
ATOM 599 N N . ASP A 1 85 ? 12.369 -7.396 -12.912 1.00 97.12 85 ASP A N 1
ATOM 600 C CA . ASP A 1 85 ? 11.581 -8.339 -12.101 1.00 97.12 85 ASP A CA 1
ATOM 601 C C . ASP A 1 85 ? 10.209 -7.778 -11.680 1.00 97.12 85 ASP A C 1
ATOM 603 O O . ASP A 1 85 ? 9.383 -8.484 -11.096 1.00 97.12 85 ASP A O 1
ATOM 607 N N . GLY A 1 86 ? 9.979 -6.487 -11.929 1.00 97.88 86 GLY A N 1
ATOM 608 C CA . GLY A 1 86 ? 8.749 -5.785 -11.597 1.00 97.88 86 GLY A CA 1
ATOM 609 C C . GLY A 1 86 ? 7.840 -5.619 -12.813 1.00 97.88 86 GLY A C 1
ATOM 610 O O . GLY A 1 86 ? 7.462 -6.577 -13.483 1.00 97.88 86 GLY A O 1
ATOM 611 N N . ILE A 1 87 ? 7.451 -4.379 -13.074 1.00 97.50 87 ILE A N 1
ATOM 612 C CA . ILE A 1 87 ? 6.495 -3.978 -14.105 1.00 97.50 87 ILE A CA 1
ATOM 613 C C . ILE A 1 87 ? 7.146 -3.076 -15.158 1.00 97.50 87 ILE A C 1
ATOM 615 O O . ILE A 1 87 ? 6.554 -2.099 -15.601 1.00 97.50 87 ILE A O 1
ATOM 619 N N . ALA A 1 88 ? 8.382 -3.383 -15.560 1.00 97.06 88 ALA A N 1
ATOM 620 C CA . ALA A 1 88 ? 9.076 -2.629 -16.603 1.00 97.06 88 ALA A CA 1
ATOM 621 C C . ALA A 1 88 ? 8.206 -2.460 -17.867 1.00 97.06 88 ALA A C 1
ATOM 623 O O . ALA A 1 88 ? 7.684 -3.433 -18.411 1.00 97.06 88 ALA A O 1
ATOM 624 N N . GLY A 1 89 ? 8.072 -1.214 -18.333 1.00 94.56 89 GLY A N 1
ATOM 625 C CA . GLY A 1 89 ? 7.274 -0.856 -19.511 1.00 94.56 89 GLY A CA 1
ATOM 626 C C . GLY A 1 89 ? 5.759 -0.773 -19.280 1.00 94.56 89 GLY A C 1
ATOM 627 O O . GLY A 1 89 ? 5.026 -0.508 -20.230 1.00 94.56 89 GLY A O 1
ATOM 628 N N . ASP A 1 90 ? 5.278 -0.996 -18.056 1.00 96.19 90 ASP A N 1
ATOM 629 C CA . ASP A 1 90 ? 3.891 -0.724 -17.674 1.00 96.19 90 ASP A CA 1
ATOM 630 C C . ASP A 1 90 ? 3.661 0.791 -17.562 1.00 96.19 90 ASP A C 1
ATOM 632 O O . ASP A 1 90 ? 4.542 1.522 -17.111 1.00 96.19 90 ASP A O 1
ATOM 636 N N . ILE A 1 91 ? 2.468 1.271 -17.924 1.00 93.50 91 ILE A N 1
ATOM 637 C CA . ILE A 1 91 ? 2.130 2.701 -17.853 1.00 93.50 91 ILE A CA 1
ATOM 638 C C . ILE A 1 91 ? 2.238 3.255 -16.429 1.00 93.50 91 ILE A C 1
ATOM 640 O O . ILE A 1 91 ? 2.520 4.435 -16.247 1.00 93.50 91 ILE A O 1
ATOM 644 N N . ALA A 1 92 ? 2.072 2.410 -15.407 1.00 93.00 92 ALA A N 1
ATOM 645 C CA . ALA A 1 92 ? 2.271 2.812 -14.019 1.00 93.00 92 ALA A CA 1
ATOM 646 C C . ALA A 1 92 ? 3.695 3.328 -13.738 1.00 93.00 92 ALA A C 1
ATOM 648 O O . ALA A 1 92 ? 3.895 4.043 -12.762 1.00 93.00 92 ALA A O 1
ATOM 649 N N . CYS A 1 93 ? 4.680 2.992 -14.575 1.00 94.94 93 CYS A N 1
ATOM 650 C CA . CYS A 1 93 ? 6.051 3.479 -14.449 1.00 94.94 93 CYS A CA 1
ATOM 651 C C . CYS A 1 93 ? 6.249 4.928 -14.886 1.00 94.94 93 CYS A C 1
ATOM 653 O O . CYS A 1 93 ? 7.229 5.548 -14.474 1.00 94.94 93 CYS A O 1
ATOM 655 N N . ASP A 1 94 ? 5.320 5.458 -15.678 1.00 93.50 94 ASP A N 1
ATOM 656 C CA . ASP A 1 94 ? 5.352 6.831 -16.178 1.00 93.50 94 ASP A CA 1
ATOM 657 C C . ASP A 1 94 ? 4.433 7.764 -15.367 1.00 93.50 94 ASP A C 1
ATOM 659 O O . ASP A 1 94 ? 4.340 8.955 -15.663 1.00 93.50 94 ASP A O 1
ATOM 663 N N . LEU A 1 95 ? 3.739 7.231 -14.352 1.00 92.00 95 LEU A N 1
ATOM 664 C CA . LEU A 1 95 ? 2.749 7.943 -13.545 1.00 92.00 95 LEU A CA 1
ATOM 665 C C . LEU A 1 95 ? 3.185 8.065 -12.084 1.00 92.00 95 LEU A C 1
ATOM 667 O O . LEU A 1 95 ? 3.824 7.173 -11.524 1.00 92.00 95 LEU A O 1
ATOM 671 N N . ASP A 1 96 ? 2.756 9.149 -11.435 1.00 92.06 96 ASP A N 1
ATOM 672 C CA . ASP A 1 96 ? 2.940 9.303 -9.994 1.00 92.06 96 ASP A CA 1
ATOM 673 C C . ASP A 1 96 ? 2.064 8.307 -9.230 1.00 92.06 96 ASP A C 1
ATOM 675 O O . ASP A 1 96 ? 0.844 8.213 -9.415 1.00 92.06 96 ASP A O 1
ATOM 679 N N . TRP A 1 97 ? 2.702 7.571 -8.326 1.00 93.44 97 TRP A N 1
ATOM 680 C CA . TRP A 1 97 ? 2.033 6.625 -7.449 1.00 93.44 97 TRP A CA 1
ATOM 681 C C . TRP A 1 97 ? 1.555 7.310 -6.149 1.00 93.44 97 TRP A C 1
ATOM 683 O O . TRP A 1 97 ? 2.283 8.126 -5.582 1.00 93.44 97 TRP A O 1
ATOM 693 N N . PRO A 1 98 ? 0.378 6.958 -5.589 1.00 92.38 98 PRO A N 1
ATOM 694 C CA . PRO A 1 98 ? -0.673 6.137 -6.191 1.00 92.38 98 PRO A CA 1
ATOM 695 C C . PRO A 1 98 ? -1.665 6.971 -7.018 1.00 92.38 98 PRO A C 1
ATOM 697 O O . PRO A 1 98 ? -2.580 6.404 -7.619 1.00 92.38 98 PRO A O 1
ATOM 700 N N . PHE A 1 99 ? -1.507 8.297 -7.008 1.00 90.56 99 PHE A N 1
ATOM 701 C CA . PHE A 1 99 ? -2.381 9.261 -7.659 1.00 90.56 99 PHE A CA 1
ATOM 702 C C . PHE A 1 99 ? -1.530 10.320 -8.357 1.00 90.56 99 PHE A C 1
ATOM 704 O O . PHE A 1 99 ? -0.652 10.905 -7.726 1.00 90.56 99 PHE A O 1
ATOM 711 N N . SER A 1 100 ? -1.833 10.593 -9.625 1.00 87.00 100 SER A N 1
ATOM 712 C CA . SER A 1 100 ? -1.196 11.678 -10.383 1.00 87.00 100 SER A CA 1
ATOM 713 C C . SER A 1 100 ? -1.790 13.056 -10.090 1.00 87.00 100 SER A C 1
ATOM 715 O O . SER A 1 100 ? -1.143 14.067 -10.330 1.00 87.00 100 SER A O 1
ATOM 717 N N . ASP A 1 101 ? -2.988 13.089 -9.504 1.00 86.69 101 ASP A N 1
ATOM 718 C CA . ASP A 1 101 ? -3.694 14.299 -9.086 1.00 86.69 101 ASP A CA 1
ATOM 719 C C . ASP A 1 101 ? -4.115 14.201 -7.613 1.00 86.69 101 ASP A C 1
ATOM 721 O O . ASP A 1 101 ? -3.979 13.158 -6.967 1.00 86.69 101 ASP A O 1
ATOM 725 N N . VAL A 1 102 ? -4.675 15.288 -7.074 1.00 87.50 102 VAL A N 1
ATOM 726 C CA . VAL A 1 102 ? -5.289 15.284 -5.739 1.00 87.50 102 VAL A CA 1
ATOM 727 C C . VAL A 1 102 ? -6.483 14.317 -5.743 1.00 87.50 102 VAL A C 1
ATOM 729 O O . VAL A 1 102 ? -7.466 14.574 -6.442 1.00 87.50 102 VAL A O 1
ATOM 732 N N . PRO A 1 103 ? -6.436 13.210 -4.979 1.00 91.50 103 PRO A N 1
ATOM 733 C CA . 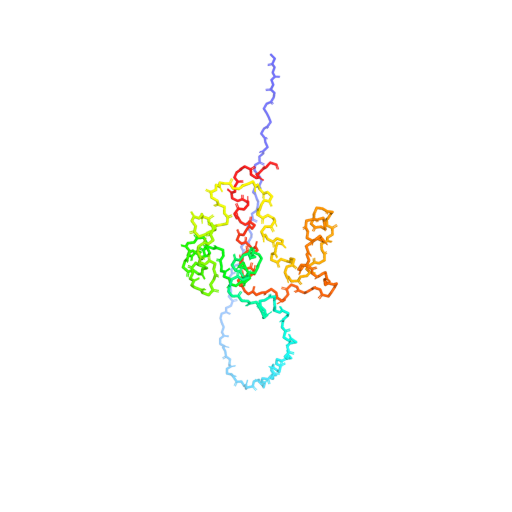PRO A 1 103 ? -7.487 12.205 -5.029 1.00 91.50 103 PRO A CA 1
ATOM 734 C C . PRO A 1 103 ? -8.741 12.667 -4.272 1.00 91.50 103 PRO A C 1
ATOM 736 O O . PRO A 1 103 ? -8.637 13.461 -3.330 1.00 91.50 103 PRO A O 1
ATOM 739 N N . PRO A 1 104 ? -9.927 12.126 -4.604 1.00 93.75 104 PRO A N 1
ATOM 740 C CA . PRO A 1 104 ? -11.111 12.316 -3.780 1.00 93.75 104 PRO A CA 1
ATOM 741 C C . PRO A 1 104 ? -10.935 11.644 -2.411 1.00 93.75 104 PRO A C 1
ATOM 743 O O . PRO A 1 104 ? -10.204 10.666 -2.254 1.00 93.75 104 PRO A O 1
ATOM 746 N N . CYS A 1 105 ? -11.668 12.123 -1.408 1.00 93.06 105 CYS A N 1
ATOM 747 C CA . CYS A 1 105 ? -11.496 11.703 -0.015 1.00 93.06 105 CYS A CA 1
ATOM 748 C C . CYS A 1 105 ? -11.667 10.198 0.236 1.00 93.06 105 CYS A C 1
ATOM 750 O O . CYS A 1 105 ? -10.992 9.650 1.110 1.00 93.06 105 CYS A O 1
ATOM 752 N N . HIS A 1 106 ? -12.548 9.529 -0.517 1.00 94.00 106 HIS A N 1
ATOM 753 C CA . HIS A 1 106 ? -12.791 8.089 -0.375 1.00 94.00 106 HIS A CA 1
ATOM 754 C C . HIS A 1 106 ? -11.603 7.240 -0.849 1.00 94.00 106 HIS A C 1
ATOM 756 O O . HIS A 1 106 ? -11.397 6.146 -0.331 1.00 94.00 106 HIS A O 1
ATOM 762 N N . ALA A 1 107 ? -10.756 7.751 -1.749 1.00 95.25 107 ALA A N 1
ATOM 763 C CA . ALA A 1 107 ? -9.617 6.998 -2.273 1.00 95.25 107 ALA A CA 1
ATOM 764 C C . ALA A 1 107 ? -8.587 6.645 -1.180 1.00 95.25 107 ALA A C 1
ATOM 766 O O . ALA A 1 107 ? -7.903 5.624 -1.257 1.00 95.25 107 ALA A O 1
ATOM 767 N N . TYR A 1 108 ? -8.493 7.454 -0.117 1.00 96.69 108 TYR A N 1
ATOM 768 C CA . TYR A 1 108 ? -7.671 7.120 1.049 1.00 96.69 108 TYR A CA 1
ATOM 769 C C . TYR A 1 108 ? -8.243 5.952 1.856 1.00 96.69 108 TYR A C 1
ATOM 771 O O . TYR A 1 108 ? -7.478 5.127 2.362 1.00 96.69 108 TYR A O 1
ATOM 779 N N . ASP A 1 109 ? -9.572 5.868 1.983 1.00 97.19 109 ASP A N 1
ATOM 780 C CA . ASP A 1 109 ? -10.221 4.725 2.625 1.00 97.19 109 ASP A CA 1
ATOM 781 C C . ASP A 1 109 ? -10.070 3.468 1.768 1.00 97.19 109 ASP A C 1
ATOM 783 O O . ASP A 1 109 ? -9.764 2.412 2.316 1.00 97.19 109 ASP A O 1
ATOM 787 N N . GLU A 1 110 ? -10.197 3.585 0.444 1.00 97.31 110 GLU A N 1
ATOM 788 C CA . GLU A 1 110 ? -9.944 2.488 -0.494 1.00 97.31 110 GLU A CA 1
ATOM 789 C C . GLU A 1 110 ? -8.530 1.927 -0.337 1.00 97.31 110 GLU A C 1
ATOM 791 O O . GLU A 1 110 ? -8.381 0.733 -0.083 1.00 97.31 110 GLU A O 1
ATOM 796 N N . LEU A 1 111 ? -7.485 2.763 -0.409 1.00 97.88 111 LEU A N 1
ATOM 797 C CA . LEU A 1 111 ? -6.097 2.314 -0.230 1.00 97.88 111 LEU A CA 1
ATOM 798 C C . LEU A 1 111 ? -5.877 1.641 1.127 1.00 97.88 111 LEU A C 1
ATOM 800 O O . LEU A 1 111 ? -5.235 0.592 1.210 1.00 97.88 111 LEU A O 1
ATOM 804 N N . ARG A 1 112 ? -6.442 2.215 2.195 1.00 98.62 112 ARG A N 1
ATOM 805 C CA . ARG A 1 112 ? -6.356 1.633 3.538 1.00 98.62 112 ARG A CA 1
ATOM 806 C C . ARG A 1 112 ? -7.035 0.267 3.567 1.00 98.62 112 ARG A C 1
ATOM 808 O O . ARG A 1 112 ? -6.521 -0.670 4.171 1.00 98.62 112 ARG A O 1
ATOM 815 N N . ASN A 1 113 ? -8.185 0.141 2.921 1.00 98.62 113 ASN A N 1
ATOM 816 C CA . ASN A 1 113 ? -8.949 -1.094 2.914 1.00 98.62 113 ASN A CA 1
ATOM 817 C C . ASN A 1 113 ? -8.364 -2.143 1.964 1.00 98.62 113 ASN A C 1
ATOM 819 O O . ASN A 1 113 ? -8.512 -3.321 2.255 1.00 98.62 113 ASN A O 1
ATOM 823 N N . HIS A 1 114 ? -7.616 -1.768 0.923 1.00 98.56 114 HIS A N 1
ATOM 824 C CA . HIS A 1 114 ? -6.817 -2.715 0.139 1.00 98.56 114 HIS A CA 1
A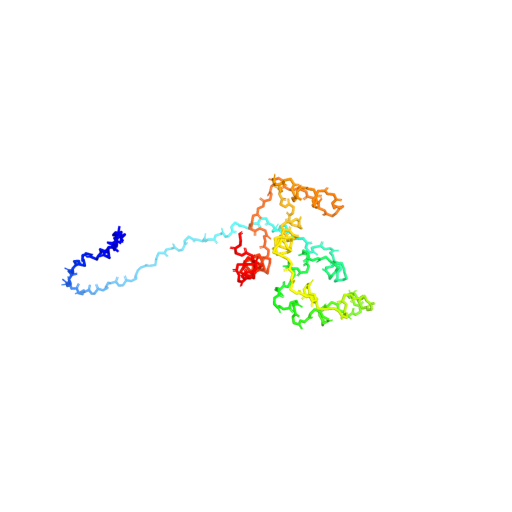TOM 825 C C . HIS A 1 114 ? -5.804 -3.466 1.020 1.00 98.56 114 HIS A C 1
ATOM 827 O O . HIS A 1 114 ? -5.649 -4.676 0.862 1.00 98.56 114 HIS A O 1
ATOM 833 N N . ILE A 1 115 ? -5.168 -2.788 1.988 1.00 98.69 115 ILE A N 1
ATOM 834 C CA . ILE A 1 115 ? -4.290 -3.435 2.981 1.00 98.69 115 ILE A CA 1
ATOM 835 C C . ILE A 1 115 ? -5.092 -4.478 3.769 1.00 98.69 115 ILE A C 1
ATOM 837 O O . ILE A 1 115 ? -4.738 -5.653 3.796 1.00 98.69 115 ILE A O 1
ATOM 841 N N . PHE A 1 116 ? -6.210 -4.071 4.374 1.00 98.62 116 PHE A N 1
ATOM 842 C CA . PHE A 1 116 ? -7.051 -4.962 5.179 1.00 98.62 116 PHE A CA 1
ATOM 843 C C . PHE A 1 116 ? -7.641 -6.131 4.378 1.00 98.62 116 PHE A C 1
ATOM 845 O O . PHE A 1 116 ? -7.675 -7.256 4.873 1.00 98.62 116 PHE A O 1
ATOM 852 N N . ALA A 1 117 ? -8.052 -5.897 3.133 1.00 98.50 117 ALA A N 1
ATOM 853 C CA . ALA A 1 117 ? -8.568 -6.920 2.235 1.00 98.50 117 ALA A CA 1
ATOM 854 C C . ALA A 1 117 ? -7.504 -7.983 1.935 1.00 98.50 117 ALA A C 1
ATOM 856 O O . ALA A 1 117 ? -7.811 -9.172 1.941 1.00 98.50 117 ALA A O 1
ATOM 857 N N . ARG A 1 118 ? -6.238 -7.586 1.752 1.00 98.31 118 ARG A N 1
ATOM 858 C CA . ARG A 1 118 ? -5.128 -8.534 1.571 1.00 98.31 118 ARG A CA 1
ATOM 859 C C . ARG A 1 118 ? -4.871 -9.403 2.806 1.00 98.31 118 ARG A C 1
ATOM 861 O O . ARG A 1 118 ? -4.452 -10.541 2.643 1.00 98.31 118 ARG A O 1
ATOM 868 N N . TYR A 1 119 ? -5.211 -8.927 4.005 1.00 98.12 119 TYR A N 1
ATOM 869 C CA . TYR A 1 119 ? -5.245 -9.731 5.238 1.00 98.12 119 TYR A CA 1
ATOM 870 C C . TYR A 1 119 ? -6.566 -10.496 5.459 1.00 98.12 119 TYR A C 1
ATOM 872 O O . TYR A 1 119 ? -6.711 -11.201 6.456 1.00 98.12 119 TYR A O 1
ATOM 880 N N . GLY A 1 120 ? -7.538 -10.369 4.552 1.00 97.81 120 GLY A N 1
ATOM 881 C CA . GLY A 1 120 ? -8.832 -11.045 4.632 1.00 97.81 120 GLY A CA 1
ATOM 882 C C . GLY A 1 120 ? -9.843 -10.410 5.589 1.00 97.81 120 GLY A C 1
ATOM 883 O O . GLY A 1 120 ? -10.760 -11.090 6.043 1.00 97.81 120 GLY A O 1
ATOM 884 N N . TYR A 1 121 ? -9.701 -9.123 5.913 1.00 98.25 121 TYR A N 1
ATOM 885 C CA . TYR A 1 121 ? -10.568 -8.432 6.869 1.00 98.25 121 TYR A CA 1
ATOM 886 C C . TYR A 1 121 ? -12.070 -8.583 6.548 1.00 98.25 121 TYR A C 1
ATOM 888 O O . TYR A 1 121 ? -12.489 -8.197 5.457 1.00 98.25 121 TYR A O 1
ATOM 896 N N . PRO A 1 122 ? -12.914 -9.055 7.487 1.00 97.75 122 PRO A N 1
ATOM 897 C CA . PRO A 1 122 ? -14.332 -9.305 7.242 1.00 97.75 122 PRO A CA 1
ATOM 898 C C . PRO A 1 122 ? -15.142 -7.997 7.253 1.00 97.75 122 PRO A C 1
ATOM 900 O O . PRO A 1 122 ? -15.759 -7.623 8.256 1.00 97.75 122 PRO A O 1
ATOM 903 N N . PHE A 1 123 ? -15.150 -7.290 6.120 1.00 98.12 123 PHE A N 1
ATOM 904 C CA . PHE A 1 123 ? -15.879 -6.029 5.965 1.00 98.12 123 PHE A CA 1
ATOM 905 C C . PHE A 1 123 ? -17.371 -6.165 6.299 1.00 98.12 123 PHE A C 1
ATOM 907 O O . PHE A 1 123 ? -18.044 -7.107 5.875 1.00 98.12 123 PHE A O 1
ATOM 914 N N . ARG A 1 124 ? -17.896 -5.182 7.045 1.00 96.81 124 ARG A N 1
ATOM 915 C CA . ARG A 1 124 ? -19.318 -5.094 7.428 1.00 96.81 124 ARG A CA 1
ATOM 916 C C . ARG A 1 124 ? -20.112 -4.066 6.628 1.00 96.81 124 ARG A C 1
ATOM 918 O O . ARG A 1 124 ? -21.327 -4.197 6.544 1.00 96.81 124 ARG A O 1
ATOM 925 N N . SER A 1 125 ? -19.461 -3.029 6.103 1.00 97.25 125 SER A N 1
ATOM 926 C CA . SER A 1 125 ? -20.147 -2.048 5.262 1.00 97.25 125 SER A CA 1
ATOM 927 C C . SER A 1 125 ? -20.443 -2.654 3.894 1.00 97.25 125 SER A C 1
ATOM 929 O O . SER A 1 125 ? -19.607 -3.366 3.336 1.00 97.25 125 SER A O 1
ATOM 931 N N . ALA A 1 126 ? -21.620 -2.338 3.354 1.00 97.12 126 ALA A N 1
ATOM 932 C CA . ALA A 1 126 ? -22.029 -2.800 2.031 1.00 97.12 126 ALA A CA 1
ATOM 933 C C . ALA A 1 126 ? -21.035 -2.353 0.946 1.00 97.12 126 ALA A C 1
ATOM 935 O O . ALA A 1 126 ? -20.620 -3.167 0.134 1.00 97.12 126 ALA A O 1
ATOM 936 N N . GLU A 1 127 ? -20.573 -1.100 1.016 1.00 95.88 127 GLU A N 1
ATOM 937 C CA . GLU A 1 127 ? -19.566 -0.530 0.111 1.00 95.88 127 GLU A CA 1
ATOM 938 C C . GLU A 1 127 ? -18.313 -1.414 -0.004 1.00 95.88 127 GLU A C 1
ATOM 940 O O . GLU A 1 127 ? -17.938 -1.827 -1.095 1.00 95.88 127 GLU A O 1
ATOM 945 N N . TRP A 1 128 ? -17.681 -1.783 1.116 1.00 97.38 128 TRP A N 1
ATOM 946 C CA . TRP A 1 128 ? -16.436 -2.560 1.071 1.00 97.38 128 TRP A CA 1
ATOM 947 C C . TRP A 1 128 ? -16.667 -4.043 0.786 1.00 97.38 128 TRP A C 1
ATOM 949 O O . TRP A 1 128 ? -15.791 -4.702 0.227 1.00 97.38 128 TRP A O 1
ATOM 959 N N . GLN A 1 129 ? -17.848 -4.568 1.120 1.00 97.44 129 GLN A N 1
ATOM 960 C CA . GLN A 1 129 ? -18.260 -5.899 0.681 1.00 97.44 129 GLN A CA 1
ATOM 961 C C . GLN A 1 129 ? -18.431 -5.961 -0.839 1.00 97.44 129 GLN A C 1
ATOM 963 O O . GLN A 1 129 ? -17.997 -6.935 -1.442 1.00 97.44 129 GLN A O 1
ATOM 968 N N . GLU A 1 130 ? -19.012 -4.938 -1.460 1.00 96.56 130 GLU A N 1
ATOM 969 C CA . GLU A 1 130 ? -19.179 -4.861 -2.913 1.00 96.56 130 GLU A CA 1
ATOM 970 C C . GLU A 1 130 ? -17.828 -4.677 -3.621 1.00 96.56 130 GLU A C 1
ATOM 972 O O . GLU A 1 130 ? -17.486 -5.447 -4.524 1.00 96.56 130 GLU A O 1
ATOM 977 N N . THR A 1 131 ? -17.009 -3.733 -3.143 1.00 95.69 131 THR A N 1
ATOM 978 C CA . THR A 1 131 ? -15.696 -3.420 -3.725 1.00 95.69 131 THR A CA 1
ATOM 979 C C . THR A 1 131 ? -14.725 -4.602 -3.668 1.00 95.69 131 THR A C 1
ATOM 981 O O . THR A 1 131 ? -14.087 -4.922 -4.673 1.00 95.69 131 THR A O 1
ATOM 984 N N . PHE A 1 132 ? -14.595 -5.263 -2.510 1.00 97.56 132 PHE A N 1
ATOM 985 C CA . PHE A 1 132 ? -13.610 -6.338 -2.321 1.00 97.56 132 PHE A CA 1
ATOM 986 C C . PHE A 1 132 ? -14.193 -7.743 -2.463 1.00 97.56 132 PHE A C 1
ATOM 988 O O . PHE A 1 132 ? -13.481 -8.646 -2.887 1.00 97.56 132 PHE A O 1
ATOM 995 N N . GLY A 1 133 ? -15.477 -7.953 -2.168 1.00 96.31 133 GLY A N 1
ATOM 996 C CA . GLY A 1 133 ? -16.112 -9.274 -2.245 1.00 96.31 133 GLY A CA 1
ATOM 997 C C . GLY A 1 133 ? -16.192 -9.851 -3.659 1.00 96.31 133 GLY A C 1
ATOM 998 O O . GLY A 1 133 ? -16.323 -11.061 -3.815 1.00 96.31 133 GLY A O 1
ATOM 999 N N . THR A 1 134 ? -16.080 -9.003 -4.683 1.00 94.81 134 THR A N 1
ATOM 1000 C CA . THR A 1 134 ? -16.034 -9.405 -6.098 1.00 94.81 134 THR A CA 1
ATOM 1001 C C . THR A 1 134 ? -14.616 -9.687 -6.603 1.00 94.81 134 THR A C 1
ATOM 1003 O O . THR A 1 134 ? -14.443 -10.189 -7.714 1.00 94.81 134 THR A O 1
ATOM 1006 N N . GLN A 1 135 ? -13.589 -9.390 -5.803 1.00 97.00 135 GLN A N 1
ATOM 1007 C CA . GLN A 1 135 ? -12.199 -9.560 -6.201 1.00 97.00 135 GLN A CA 1
ATOM 1008 C C . GLN A 1 135 ? -11.775 -11.028 -6.060 1.00 97.00 135 GLN A C 1
ATOM 1010 O O . GLN A 1 135 ? -11.878 -11.584 -4.966 1.00 97.00 135 GLN A O 1
ATOM 1015 N N . PRO A 1 136 ? -11.208 -11.664 -7.103 1.00 96.38 136 PRO A N 1
ATOM 1016 C CA . PRO A 1 136 ? -10.841 -13.084 -7.053 1.00 96.38 136 PRO A CA 1
ATOM 1017 C C . PRO A 1 136 ? -9.718 -13.388 -6.050 1.00 96.38 136 PRO A C 1
ATOM 1019 O O . PRO A 1 136 ? -9.537 -14.532 -5.642 1.00 96.38 136 PRO A O 1
ATOM 1022 N N . TRP A 1 137 ? -8.948 -12.371 -5.663 1.00 95.69 137 TRP A N 1
ATOM 1023 C CA . TRP A 1 137 ? -7.845 -12.480 -4.712 1.00 95.69 137 TRP A CA 1
ATOM 1024 C C . TRP A 1 137 ? -8.264 -12.233 -3.256 1.00 95.69 137 TRP A C 1
ATOM 1026 O O . TRP A 1 137 ? -7.483 -12.523 -2.351 1.00 95.69 137 TRP A O 1
ATOM 1036 N N . TYR A 1 138 ? -9.456 -11.685 -3.005 1.00 97.75 138 TYR A N 1
ATOM 1037 C CA . TYR A 1 138 ? -9.922 -11.417 -1.650 1.00 97.75 138 TYR A CA 1
ATOM 1038 C C . TYR A 1 138 ? -10.506 -12.689 -1.034 1.00 97.75 138 TYR A C 1
ATOM 1040 O O . TYR A 1 138 ? -11.445 -13.287 -1.555 1.00 97.75 138 TYR A O 1
ATOM 1048 N N . GLN A 1 139 ? -9.957 -13.090 0.110 1.00 96.06 139 GLN A N 1
ATOM 1049 C CA . GLN A 1 139 ? -10.435 -14.236 0.876 1.00 96.06 139 GLN A CA 1
ATOM 1050 C C . GLN A 1 139 ? -10.841 -13.756 2.264 1.00 96.06 139 GLN A C 1
ATOM 1052 O O . GLN A 1 139 ? -9.984 -13.434 3.084 1.00 96.06 139 GLN A O 1
ATOM 1057 N N . ARG A 1 140 ? -12.151 -13.691 2.528 1.00 96.69 140 ARG A N 1
ATOM 1058 C CA . ARG A 1 140 ? -12.673 -13.315 3.848 1.00 96.69 140 ARG A CA 1
ATOM 1059 C C . ARG A 1 140 ? -12.167 -14.295 4.908 1.00 96.69 140 ARG A C 1
ATOM 1061 O O . ARG A 1 140 ? -12.323 -15.506 4.771 1.00 96.69 140 ARG A O 1
ATOM 1068 N N . ARG A 1 141 ? -11.643 -13.740 5.995 1.00 96.31 141 ARG A N 1
ATOM 1069 C CA . ARG A 1 141 ? -11.128 -14.447 7.161 1.00 96.31 141 ARG A CA 1
ATOM 1070 C C . ARG A 1 141 ? -11.904 -14.022 8.396 1.00 96.31 141 ARG A C 1
ATOM 1072 O O . ARG A 1 141 ? -11.724 -12.923 8.913 1.00 96.31 141 ARG A O 1
ATOM 1079 N N . ASP A 1 142 ? -12.788 -14.895 8.867 1.00 95.62 142 ASP A N 1
ATOM 1080 C CA . ASP A 1 142 ? -13.533 -14.648 10.109 1.00 95.62 142 ASP A CA 1
ATOM 1081 C C . ASP A 1 142 ? -12.621 -14.667 11.347 1.00 95.62 142 ASP A C 1
ATOM 1083 O O . ASP A 1 142 ? -12.987 -14.126 12.387 1.00 95.62 142 ASP A O 1
ATOM 1087 N N . ASP A 1 143 ? -11.422 -15.238 11.212 1.00 95.00 143 ASP A N 1
ATOM 1088 C CA . ASP A 1 143 ? -10.352 -15.261 12.206 1.00 95.00 143 ASP A CA 1
ATOM 1089 C C . ASP A 1 143 ? -9.367 -14.087 12.073 1.00 95.00 143 ASP A C 1
ATOM 1091 O O . ASP A 1 143 ? -8.308 -14.136 12.691 1.00 95.00 143 ASP A O 1
ATOM 1095 N N . PHE A 1 144 ? -9.680 -13.056 11.272 1.00 96.31 144 PHE A N 1
ATOM 1096 C CA . PHE A 1 144 ? -8.802 -11.896 11.094 1.00 96.31 144 PHE A CA 1
ATOM 1097 C C . PHE A 1 144 ? -8.309 -11.333 12.435 1.00 96.31 144 PHE A C 1
ATOM 1099 O O . PHE A 1 144 ? -9.111 -10.970 13.301 1.00 96.31 144 PHE A O 1
ATOM 1106 N N . ASP A 1 145 ? -6.990 -11.167 12.548 1.00 94.62 145 ASP A N 1
ATOM 1107 C CA . ASP A 1 145 ? -6.338 -10.579 13.712 1.00 94.62 145 ASP A CA 1
ATOM 1108 C C . ASP A 1 145 ? -5.495 -9.349 13.304 1.00 94.62 145 ASP A C 1
ATOM 1110 O O . ASP A 1 145 ? -4.601 -9.456 12.456 1.00 94.62 145 ASP A O 1
ATOM 1114 N N . PRO A 1 146 ? -5.721 -8.165 13.910 1.00 93.69 146 PRO A N 1
ATOM 1115 C CA . PRO A 1 146 ? -4.923 -6.967 13.646 1.00 93.69 146 PRO A CA 1
ATOM 1116 C C . PRO A 1 146 ? -3.415 -7.130 13.895 1.00 93.69 146 PRO A C 1
ATOM 1118 O O . PRO A 1 146 ? -2.621 -6.369 13.341 1.00 93.69 146 PRO A O 1
ATOM 1121 N N . SER A 1 147 ? -3.004 -8.087 14.732 1.00 94.56 147 SER A N 1
ATOM 1122 C CA . SER A 1 147 ? -1.594 -8.379 15.007 1.00 94.56 147 SER A CA 1
ATOM 1123 C C . SER A 1 147 ? -0.847 -8.937 13.794 1.00 94.56 147 SER A C 1
ATOM 1125 O O . SER A 1 147 ? 0.377 -8.828 13.753 1.00 94.56 147 SER A O 1
ATOM 1127 N N . TRP A 1 148 ? -1.558 -9.457 12.785 1.00 95.31 148 TRP A N 1
ATOM 1128 C CA . TRP A 1 148 ? -0.954 -9.944 11.542 1.00 95.31 148 TRP A CA 1
ATOM 1129 C C . TRP A 1 148 ? -0.424 -8.829 10.647 1.00 95.31 148 TRP A C 1
ATOM 1131 O O . TRP A 1 148 ? 0.423 -9.085 9.792 1.00 95.31 148 TRP A O 1
ATOM 1141 N N . LEU A 1 149 ? -0.911 -7.594 10.817 1.00 96.81 149 LEU A N 1
ATOM 1142 C CA . LEU A 1 149 ? -0.442 -6.478 10.007 1.00 96.81 149 LEU A CA 1
ATOM 1143 C C . LEU A 1 149 ? 1.067 -6.304 10.189 1.00 96.81 149 LEU A C 1
ATOM 1145 O O . LEU A 1 149 ? 1.563 -6.159 11.311 1.00 96.81 149 LEU A O 1
ATOM 1149 N N . SER A 1 150 ? 1.783 -6.252 9.067 1.00 96.62 150 SER A N 1
ATOM 1150 C CA . SER A 1 150 ? 3.195 -5.896 9.056 1.00 96.62 150 SER A CA 1
ATOM 1151 C C . SER A 1 150 ? 3.391 -4.483 9.612 1.00 96.62 150 SER A C 1
ATOM 1153 O O . SER A 1 150 ? 2.480 -3.649 9.617 1.00 96.62 150 SER A O 1
ATOM 1155 N N . GLU A 1 151 ? 4.606 -4.174 10.054 1.00 96.81 151 GLU A N 1
ATOM 1156 C CA . GLU A 1 151 ? 4.912 -2.833 10.557 1.00 96.81 151 GLU A CA 1
ATOM 1157 C C . GLU A 1 151 ? 4.713 -1.751 9.482 1.00 96.81 151 GLU A C 1
ATOM 1159 O O . GLU A 1 151 ? 4.213 -0.669 9.789 1.00 96.81 151 GLU A O 1
ATOM 1164 N N . ALA A 1 152 ? 5.024 -2.052 8.215 1.00 97.94 152 ALA A N 1
ATOM 1165 C CA . ALA A 1 152 ? 4.738 -1.157 7.092 1.00 97.94 152 ALA A CA 1
ATOM 1166 C C . ALA A 1 152 ? 3.224 -0.972 6.891 1.00 97.94 152 ALA A C 1
ATOM 1168 O O . ALA A 1 152 ? 2.750 0.159 6.797 1.00 97.94 152 ALA A O 1
ATOM 1169 N N . ALA A 1 153 ? 2.440 -2.057 6.933 1.00 98.38 153 ALA A N 1
ATOM 1170 C CA . ALA A 1 153 ? 0.984 -1.989 6.828 1.00 98.38 153 ALA A CA 1
ATOM 1171 C C . ALA A 1 153 ? 0.370 -1.105 7.928 1.00 98.38 153 ALA A C 1
ATOM 1173 O O . ALA A 1 153 ? -0.454 -0.238 7.632 1.00 98.38 153 ALA A O 1
ATOM 1174 N N . LYS A 1 154 ? 0.806 -1.257 9.188 1.00 98.56 154 LYS A N 1
ATOM 1175 C CA . LYS A 1 154 ? 0.348 -0.419 10.314 1.00 98.56 154 LYS A CA 1
ATOM 1176 C C . LYS A 1 154 ? 0.662 1.059 10.088 1.00 98.56 154 LYS A C 1
ATOM 1178 O O . LYS A 1 154 ? -0.226 1.902 10.228 1.00 98.56 154 LYS A O 1
ATOM 1183 N N . ARG A 1 155 ? 1.906 1.378 9.708 1.00 98.62 155 ARG A N 1
ATOM 1184 C CA . ARG A 1 155 ? 2.320 2.760 9.415 1.00 98.62 155 ARG A CA 1
ATOM 1185 C C . ARG A 1 155 ? 1.519 3.355 8.265 1.00 98.62 155 ARG A C 1
ATOM 1187 O O . ARG A 1 155 ? 1.081 4.497 8.361 1.00 98.62 155 ARG A O 1
ATOM 1194 N N . ASN A 1 156 ? 1.259 2.575 7.224 1.00 98.75 156 ASN A N 1
ATOM 1195 C CA . ASN A 1 156 ? 0.514 3.027 6.056 1.00 98.75 156 ASN A CA 1
ATOM 1196 C C . ASN A 1 156 ? -0.965 3.262 6.343 1.00 98.75 156 ASN A C 1
ATOM 1198 O O . ASN A 1 156 ? -1.512 4.270 5.901 1.00 98.75 156 AS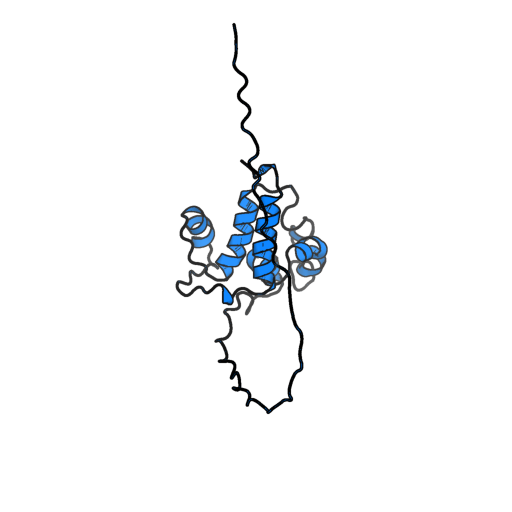N A O 1
ATOM 1202 N N . VAL A 1 157 ? -1.603 2.389 7.127 1.00 98.69 157 VAL A N 1
ATOM 1203 C CA . VAL A 1 157 ? -2.979 2.603 7.596 1.00 98.69 157 VAL A CA 1
ATOM 1204 C C . VAL A 1 157 ? -3.096 3.943 8.323 1.00 98.69 157 VAL A C 1
ATOM 1206 O O . VAL A 1 157 ? -4.022 4.712 8.055 1.00 98.69 157 VAL A O 1
ATOM 1209 N N . GLU A 1 158 ? -2.152 4.249 9.212 1.00 98.56 158 GLU A N 1
ATOM 1210 C CA . GLU A 1 158 ? -2.150 5.513 9.946 1.00 98.56 158 GLU A CA 1
ATOM 1211 C C . GLU A 1 158 ? -1.825 6.708 9.039 1.00 98.56 158 GLU A C 1
ATOM 1213 O O . GLU A 1 158 ? -2.526 7.721 9.069 1.00 98.56 158 GLU A O 1
ATOM 1218 N N . ARG A 1 159 ? -0.839 6.571 8.150 1.00 98.12 159 ARG A N 1
ATOM 1219 C CA . ARG A 1 159 ? -0.469 7.610 7.184 1.00 98.12 159 ARG A CA 1
ATOM 1220 C C . ARG A 1 159 ? -1.634 7.996 6.274 1.00 98.12 159 ARG A C 1
ATOM 1222 O O . ARG A 1 159 ? -1.880 9.182 6.073 1.00 98.12 159 ARG A O 1
ATOM 1229 N N . LEU A 1 160 ? -2.387 7.023 5.764 1.00 97.81 160 LEU A N 1
ATOM 1230 C CA . LEU A 1 160 ? -3.551 7.260 4.904 1.00 97.81 160 LEU A CA 1
ATOM 1231 C C . LEU A 1 160 ? -4.678 7.987 5.648 1.00 97.81 160 LEU A C 1
ATOM 1233 O O . LEU A 1 160 ? -5.299 8.893 5.090 1.00 97.81 160 LEU A O 1
ATOM 1237 N N . LYS A 1 161 ? -4.906 7.656 6.928 1.00 97.38 161 LYS A N 1
ATOM 1238 C CA . LYS A 1 161 ? -5.849 8.397 7.783 1.00 97.38 161 LYS A CA 1
ATOM 1239 C C . LYS A 1 161 ? -5.418 9.854 7.958 1.00 97.38 161 LYS A C 1
ATOM 1241 O O . LYS A 1 161 ? -6.255 10.747 7.849 1.00 97.38 161 LYS A O 1
ATOM 1246 N N . GLN A 1 162 ? -4.129 10.095 8.197 1.00 97.00 162 GLN A N 1
ATOM 1247 C CA . GLN A 1 162 ? -3.581 11.445 8.354 1.00 97.00 162 GLN A CA 1
ATOM 1248 C C . GLN A 1 162 ? -3.692 12.260 7.066 1.00 97.00 162 GLN A C 1
ATOM 1250 O O . GLN A 1 162 ? -4.132 13.405 7.112 1.00 97.00 162 GLN A O 1
ATOM 1255 N N . LEU A 1 163 ? -3.348 11.669 5.918 1.00 95.31 163 LEU A N 1
ATOM 1256 C CA . LEU A 1 163 ? -3.477 12.324 4.615 1.00 95.31 163 LEU A CA 1
ATOM 1257 C C . LEU A 1 163 ? -4.925 12.742 4.352 1.00 95.31 163 LEU A C 1
ATOM 1259 O O . LEU A 1 163 ? -5.168 13.911 4.058 1.00 95.31 163 LEU A O 1
ATOM 1263 N N . LYS A 1 164 ? -5.886 11.836 4.569 1.00 95.75 164 LYS A N 1
ATOM 1264 C CA . LYS A 1 164 ? -7.315 12.156 4.464 1.00 95.75 164 LYS A CA 1
ATOM 1265 C C . LYS A 1 164 ? -7.724 13.294 5.402 1.00 95.75 164 LYS A C 1
ATOM 1267 O O . LYS A 1 164 ? -8.387 14.225 4.966 1.00 95.75 164 LYS A O 1
ATOM 1272 N N . ALA A 1 165 ? -7.328 13.238 6.674 1.00 94.56 165 ALA A N 1
ATOM 1273 C CA . ALA A 1 165 ? -7.682 14.259 7.662 1.00 94.56 165 ALA A CA 1
ATOM 1274 C C . ALA A 1 165 ? -7.048 15.631 7.368 1.00 94.56 165 ALA A C 1
ATOM 1276 O O . ALA A 1 165 ? -7.616 16.660 7.719 1.00 94.56 165 ALA A O 1
ATOM 1277 N N . SER A 1 166 ? -5.878 15.651 6.723 1.00 92.62 166 SER A N 1
ATOM 1278 C CA . SER A 1 166 ? -5.183 16.886 6.344 1.00 92.62 166 SER A CA 1
ATOM 1279 C C . SER A 1 166 ? -5.774 17.572 5.110 1.00 92.62 166 SER A C 1
ATOM 1281 O O . SER A 1 166 ? -5.498 18.746 4.868 1.00 92.62 166 SER A O 1
ATOM 1283 N N . GLN A 1 167 ? -6.590 16.863 4.327 1.00 89.38 167 GLN A N 1
ATOM 1284 C CA . GLN A 1 167 ? -7.250 17.438 3.168 1.00 89.38 167 GLN A CA 1
ATOM 1285 C C . GLN A 1 167 ? -8.471 18.259 3.593 1.00 89.38 167 GLN A C 1
ATOM 1287 O O . GLN A 1 167 ? -9.496 17.709 3.990 1.00 89.38 167 GLN A O 1
ATOM 1292 N N . THR A 1 168 ? -8.405 19.581 3.422 1.00 85.62 168 THR A N 1
ATOM 1293 C CA . THR A 1 168 ? -9.528 20.492 3.716 1.00 85.62 168 THR A CA 1
ATOM 1294 C C . THR A 1 168 ? -10.804 20.112 2.960 1.00 85.62 168 THR A C 1
ATOM 1296 O O . THR A 1 168 ? -11.898 20.233 3.504 1.00 85.62 168 THR A O 1
ATOM 1299 N N . ALA A 1 169 ? -10.675 19.598 1.732 1.00 85.31 169 ALA A N 1
ATOM 1300 C CA . ALA A 1 169 ? -11.800 19.119 0.925 1.00 85.31 169 ALA A CA 1
ATOM 1301 C C . ALA A 1 169 ? -12.541 17.920 1.551 1.00 85.31 169 ALA A C 1
ATOM 1303 O O . ALA A 1 169 ? -13.663 17.621 1.153 1.00 85.31 169 ALA A O 1
ATOM 1304 N N . CYS A 1 170 ? -11.933 17.251 2.534 1.00 86.75 170 CYS A N 1
ATOM 1305 C CA . CYS A 1 170 ? -12.494 16.100 3.235 1.00 86.75 170 CYS A CA 1
ATOM 1306 C C . CYS A 1 170 ? -13.151 16.447 4.573 1.00 86.75 170 CYS A C 1
ATOM 1308 O O . CYS A 1 170 ? -13.655 15.546 5.238 1.00 86.75 170 CYS A O 1
ATOM 1310 N N . ALA A 1 171 ? -13.150 17.721 4.975 1.00 74.88 171 ALA A N 1
ATOM 1311 C CA . ALA A 1 171 ? -13.694 18.185 6.251 1.00 74.88 171 ALA A CA 1
ATOM 1312 C C . ALA A 1 171 ? -15.207 18.510 6.213 1.00 74.88 171 ALA A C 1
ATOM 1314 O O . ALA A 1 171 ? -15.672 19.310 7.025 1.00 74.88 171 ALA A O 1
ATOM 1315 N N . GLY A 1 172 ? -15.952 17.936 5.260 1.00 57.12 172 GLY A N 1
ATOM 1316 C CA . GLY A 1 172 ? -17.383 18.188 5.028 1.00 57.12 172 GLY A CA 1
ATOM 1317 C C . GLY A 1 172 ? -18.308 17.187 5.702 1.00 57.12 172 GLY A C 1
ATOM 1318 O O . GLY A 1 172 ? -17.981 15.980 5.672 1.00 57.12 172 GLY A O 1
#

pLDDT: mean 82.72, std 22.29, range [37.16, 98.75]

Radius of gyration: 25.85 Å; chains: 1; bounding box: 56×67×72 Å

Foldseek 3Di:
DDDDDDDDDDDDDDDDDDDDDDDDDDDDDDDDDDPPPPPPPDDQQDDLCPPDWQQRLLVQLQSVLQVAAPVCCQVCVLVSACDPRHVPPDVVNVAGPPDNDDDPLCVLVVSLVSNVQSLQDADDDPVSCVVNVPPPNGHHDPPRDPVSRHPSSVNSNVVSVVSSVPDPNNPD

Sequence (172 aa):
MLVLVVALACGSAPSSITTPAPANAEPAAAPASTPSAEAHAAAPAFDPLAGHSLAEICRDRGLSLIKWDYDQLQRDFAKLCCGPDGIAGDIACDLDWPFSDVPPCHAYDELRNHIFARYGYPFRSAEWQETFGTQPWYQRRDDFDPSWLSEAAKRNVERLKQLKASQTACAG

Secondary structure (DSSP, 8-state):
------PPPP-------------------------------PPPPP-TTTT--HHHHHH-HHHHHHHS-HHHHHHHHHHHHSSTTTTTT-GGGGS-SS-SS---HHHHHHHHHHHHHHTT----SHHHHHHHHT-TT----TT--GGGS-HHHHHHHHHHHHHHHH-GGG--